Protein AF-A0A4Y9ZXG6-F1 (afdb_monomer)

Nearest PDB structures (foldseek):
  8fbe-assembly2_B  TM=2.455E-01  e=4.669E+00  Clostridium botulinum E1 str. 'BoNT E Beluga'

Mean predicted aligned error: 10.68 Å

Organism: NCBI:txid135208

Structure (mmCIF, N/CA/C/O backbone):
data_AF-A0A4Y9ZXG6-F1
#
_e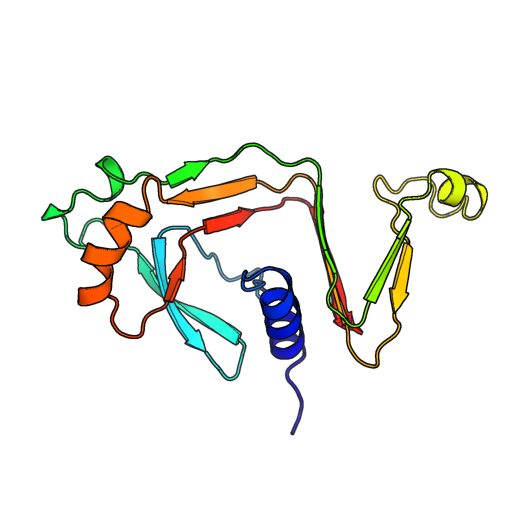ntry.id   AF-A0A4Y9ZXG6-F1
#
loop_
_atom_site.group_PDB
_atom_site.id
_atom_site.type_symbol
_atom_site.label_atom_id
_atom_site.label_alt_id
_atom_site.label_comp_id
_atom_site.label_asym_id
_atom_site.label_entity_id
_atom_site.label_seq_id
_atom_site.pdbx_PDB_ins_code
_atom_site.Cartn_x
_atom_site.Cartn_y
_atom_site.Cartn_z
_atom_site.occupancy
_atom_site.B_iso_or_equiv
_atom_site.auth_seq_id
_atom_site.auth_comp_id
_atom_site.auth_asym_id
_atom_site.auth_atom_id
_atom_site.pdbx_PDB_model_num
ATOM 1 N N . MET A 1 1 ? -25.912 -16.477 4.166 1.00 36.09 1 MET A N 1
ATOM 2 C CA . MET A 1 1 ? -24.619 -16.144 3.534 1.00 36.09 1 MET A CA 1
ATOM 3 C C . MET A 1 1 ? -23.811 -15.413 4.592 1.00 36.09 1 MET A C 1
ATOM 5 O O . MET A 1 1 ? -24.224 -14.326 4.970 1.00 36.09 1 MET A O 1
ATOM 9 N N . LYS A 1 2 ? -22.802 -16.059 5.197 1.00 39.19 2 LYS A N 1
ATOM 10 C CA . LYS A 1 2 ? -21.949 -15.387 6.190 1.00 39.19 2 LYS A CA 1
ATOM 11 C C . LYS A 1 2 ? -21.209 -14.272 5.459 1.00 39.19 2 LYS A C 1
ATOM 13 O O . LYS A 1 2 ? -20.601 -14.529 4.424 1.00 39.19 2 LYS A O 1
ATOM 18 N N . VAL A 1 3 ? -21.384 -13.048 5.934 1.00 48.50 3 VAL A N 1
ATOM 19 C CA . VAL A 1 3 ? -20.573 -11.917 5.500 1.00 48.50 3 VAL A CA 1
ATOM 20 C C . VAL A 1 3 ? -19.182 -12.169 6.077 1.00 48.50 3 VAL A C 1
ATOM 22 O O . VAL A 1 3 ? -19.079 -12.561 7.233 1.00 48.50 3 VAL A O 1
ATOM 25 N N . ASP A 1 4 ? -18.158 -12.085 5.237 1.00 65.88 4 ASP A N 1
ATOM 26 C CA . ASP A 1 4 ? -16.767 -12.187 5.668 1.00 65.88 4 ASP A CA 1
ATOM 27 C C . ASP A 1 4 ? -16.386 -10.841 6.295 1.00 65.88 4 ASP A C 1
ATOM 29 O O . ASP A 1 4 ? -16.409 -9.822 5.597 1.00 65.88 4 ASP A O 1
ATOM 33 N N . ASP A 1 5 ? -16.135 -10.830 7.605 1.00 66.62 5 ASP A N 1
ATOM 34 C CA . ASP A 1 5 ? -15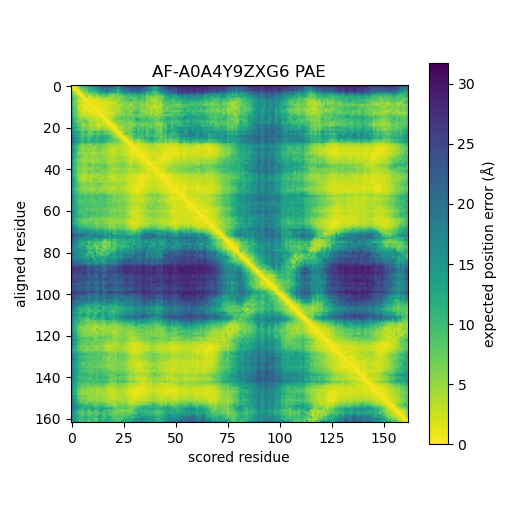.827 -9.621 8.383 1.00 66.62 5 ASP A CA 1
ATOM 35 C C . ASP A 1 5 ? -14.593 -8.898 7.795 1.00 66.62 5 ASP A C 1
ATOM 37 O O . ASP A 1 5 ? -14.599 -7.683 7.596 1.00 66.62 5 ASP A O 1
ATOM 41 N N . GLY A 1 6 ? -13.600 -9.652 7.296 1.00 68.56 6 GLY A N 1
ATOM 42 C CA . GLY A 1 6 ? -12.430 -9.079 6.621 1.00 68.56 6 GLY A CA 1
ATOM 43 C C . GLY A 1 6 ? -12.789 -8.280 5.362 1.00 68.56 6 GLY A C 1
ATOM 44 O O . GLY A 1 6 ? -12.233 -7.210 5.114 1.00 68.56 6 GLY A O 1
ATOM 45 N N . ARG A 1 7 ? -13.780 -8.733 4.585 1.00 73.38 7 ARG A N 1
ATOM 46 C CA . ARG A 1 7 ? -14.236 -8.017 3.382 1.00 73.38 7 ARG A CA 1
ATOM 47 C C . ARG A 1 7 ? -14.939 -6.706 3.722 1.00 73.38 7 ARG A C 1
ATOM 49 O O . ARG A 1 7 ? -14.722 -5.709 3.040 1.00 73.38 7 ARG A O 1
ATOM 56 N N . VAL A 1 8 ? -15.773 -6.704 4.763 1.00 73.38 8 VAL A N 1
ATOM 57 C CA . VAL A 1 8 ? -16.479 -5.494 5.217 1.00 73.38 8 VAL A CA 1
ATOM 58 C C . VAL A 1 8 ? -15.481 -4.443 5.687 1.00 73.38 8 VAL A C 1
ATOM 60 O O . VAL A 1 8 ? -15.597 -3.281 5.299 1.00 73.38 8 VAL A O 1
ATOM 63 N N . PHE A 1 9 ? -14.470 -4.855 6.450 1.00 71.44 9 PHE A N 1
ATOM 64 C CA . PHE A 1 9 ? -13.389 -3.975 6.870 1.00 71.44 9 PHE A CA 1
ATOM 65 C C . PHE A 1 9 ? -12.652 -3.339 5.679 1.00 71.44 9 PHE A C 1
ATOM 67 O O . PHE A 1 9 ? -12.504 -2.115 5.630 1.00 71.44 9 PHE A O 1
ATOM 74 N N . VAL A 1 10 ? -12.214 -4.144 4.701 1.00 73.00 10 VAL A N 1
ATOM 75 C CA . VAL A 1 10 ? -11.459 -3.639 3.540 1.00 73.00 10 VAL A CA 1
ATOM 76 C C . VAL A 1 10 ? -12.288 -2.656 2.716 1.00 73.00 10 VAL A C 1
ATOM 78 O O . VAL A 1 10 ? -11.768 -1.606 2.337 1.00 73.00 10 VAL A O 1
ATOM 81 N N . ASP A 1 11 ? -13.569 -2.955 2.490 1.00 76.56 11 ASP A N 1
ATOM 82 C CA . ASP A 1 11 ? -14.480 -2.072 1.757 1.00 76.56 11 ASP A CA 1
ATOM 83 C C . ASP A 1 11 ? -14.646 -0.722 2.491 1.00 76.56 11 ASP A C 1
ATOM 85 O O . ASP A 1 11 ? -14.483 0.336 1.882 1.00 76.56 11 ASP A O 1
ATOM 89 N N . LEU A 1 12 ? -14.870 -0.734 3.813 1.00 74.69 12 LEU A N 1
ATOM 90 C CA . LEU A 1 12 ? -15.034 0.486 4.624 1.00 74.69 12 LEU A CA 1
ATOM 91 C C . LEU A 1 12 ? -13.769 1.360 4.667 1.00 74.69 12 LEU A C 1
ATOM 93 O O . LEU A 1 12 ? -13.854 2.594 4.640 1.00 74.69 12 LEU A O 1
ATOM 97 N N . VAL A 1 13 ? -12.591 0.735 4.733 1.00 74.62 13 VAL A N 1
ATOM 98 C CA . VAL A 1 13 ? -11.301 1.437 4.670 1.00 74.62 13 VAL A CA 1
ATOM 99 C C . VAL A 1 13 ? -11.082 2.035 3.283 1.00 74.62 13 VAL A C 1
ATOM 101 O O . VAL A 1 13 ? -10.701 3.206 3.184 1.00 74.62 13 VAL A O 1
ATOM 104 N N . HIS A 1 14 ? -11.369 1.276 2.223 1.00 75.00 14 HIS A N 1
ATOM 105 C CA . HIS A 1 14 ? -11.182 1.723 0.846 1.00 75.00 14 HIS A CA 1
ATOM 106 C C . HIS A 1 14 ? -12.092 2.893 0.480 1.00 75.00 14 HIS A C 1
ATOM 108 O O . HIS A 1 14 ? -11.612 3.884 -0.067 1.00 75.00 14 HIS A O 1
ATOM 114 N N . GLU A 1 15 ? -13.370 2.837 0.862 1.00 73.69 15 GLU A N 1
ATOM 115 C CA . GLU A 1 15 ? -14.322 3.936 0.656 1.00 73.69 15 GLU A CA 1
ATOM 116 C C . GLU A 1 15 ? -13.869 5.261 1.287 1.00 73.69 15 GLU A C 1
ATOM 118 O O . GLU A 1 15 ? -14.269 6.332 0.829 1.00 73.69 15 GLU A O 1
ATOM 123 N N . THR A 1 16 ? -13.056 5.199 2.344 1.00 65.94 16 THR A N 1
ATOM 124 C CA . THR A 1 16 ? -12.667 6.376 3.131 1.00 65.94 16 THR A CA 1
ATOM 125 C C . THR A 1 16 ? -11.270 6.891 2.781 1.00 65.94 16 THR A C 1
ATOM 127 O O . THR A 1 16 ? -11.032 8.093 2.832 1.00 65.94 16 THR A O 1
ATOM 130 N N . SER A 1 17 ? -10.338 5.996 2.452 1.00 65.38 17 SER A N 1
ATOM 131 C CA . SER A 1 17 ? -8.910 6.318 2.300 1.00 65.38 17 SER A CA 1
ATOM 132 C C . SER A 1 17 ? -8.365 6.127 0.886 1.00 65.38 17 SER A C 1
ATOM 134 O O . SER A 1 17 ? -7.188 6.395 0.654 1.00 65.38 17 SER A O 1
ATOM 136 N N . GLU A 1 18 ? -9.170 5.578 -0.030 1.00 68.75 18 GLU A N 1
ATOM 137 C CA . GLU A 1 18 ? -8.736 5.057 -1.337 1.00 68.75 18 GLU A CA 1
ATOM 138 C C . GLU A 1 18 ? -7.656 3.954 -1.249 1.00 68.75 18 GLU A C 1
ATOM 140 O O . GLU A 1 18 ? -7.212 3.420 -2.267 1.00 68.75 18 GLU A O 1
ATOM 145 N N . CYS A 1 19 ? -7.273 3.539 -0.036 1.00 70.75 19 CYS A N 1
ATOM 146 C CA . CYS A 1 19 ? -6.311 2.480 0.238 1.00 70.75 19 CYS A CA 1
ATOM 147 C C . CYS A 1 19 ? -7.040 1.179 0.577 1.00 70.75 19 CYS A C 1
ATOM 149 O O . CYS A 1 19 ? -8.086 1.186 1.218 1.00 70.75 19 CYS A O 1
ATOM 151 N N . PHE A 1 20 ? -6.476 0.040 0.184 1.00 72.06 20 PHE A N 1
ATOM 152 C CA . PHE A 1 20 ? -6.971 -1.258 0.637 1.00 72.06 20 PHE A CA 1
ATOM 153 C C . PHE A 1 20 ? -6.299 -1.611 1.964 1.00 72.06 20 PHE A C 1
ATOM 155 O O . PHE A 1 20 ? -5.070 -1.629 2.052 1.00 72.06 20 PHE A O 1
ATOM 162 N N . GLY A 1 21 ? -7.095 -1.872 3.002 1.00 67.12 21 GLY A N 1
ATOM 163 C CA . GLY A 1 21 ? -6.570 -2.391 4.262 1.00 67.12 21 GLY A CA 1
ATOM 164 C C . GLY A 1 21 ? -6.054 -3.817 4.072 1.00 67.12 21 GLY A C 1
ATOM 165 O O . GLY A 1 21 ? -6.747 -4.645 3.493 1.00 67.12 21 GLY A O 1
ATOM 166 N N . ASN A 1 22 ? -4.851 -4.129 4.555 1.00 70.31 22 ASN A N 1
ATOM 167 C CA . ASN A 1 22 ? -4.416 -5.522 4.638 1.00 70.31 22 ASN A CA 1
ATOM 168 C C . ASN A 1 22 ? -4.908 -6.118 5.964 1.00 70.31 22 ASN A C 1
ATOM 170 O O . ASN A 1 22 ? -4.399 -5.755 7.024 1.00 70.31 22 ASN A O 1
ATOM 174 N N . TRP A 1 23 ? -5.895 -7.011 5.900 1.00 63.81 23 TRP A N 1
ATOM 175 C CA . TRP A 1 23 ? -6.439 -7.712 7.069 1.00 63.81 23 TRP A CA 1
ATOM 176 C C . TRP A 1 23 ? -5.642 -8.980 7.435 1.00 63.81 23 TRP A C 1
ATOM 178 O O . TRP A 1 23 ? -5.772 -9.497 8.543 1.00 63.81 23 TRP A O 1
ATOM 188 N N . SER A 1 24 ? -4.769 -9.456 6.536 1.00 65.88 24 SER A N 1
ATOM 189 C CA . SER A 1 24 ? -4.002 -10.699 6.684 1.00 65.88 24 SER A CA 1
ATOM 190 C C . SER A 1 24 ? -2.525 -10.398 7.009 1.00 65.88 24 SER A C 1
ATOM 192 O O . SER A 1 24 ? -1.711 -10.210 6.100 1.00 65.88 24 SER A O 1
ATOM 194 N N . PRO A 1 25 ? -2.115 -10.390 8.298 1.00 60.66 25 PRO A N 1
ATOM 195 C CA . PRO A 1 25 ? -0.763 -9.989 8.714 1.00 60.66 25 PRO A CA 1
ATOM 196 C C . PRO A 1 25 ? 0.343 -10.928 8.210 1.00 60.66 25 PRO A C 1
ATOM 198 O O . PRO A 1 25 ? 1.502 -10.529 8.120 1.00 60.66 25 PRO A O 1
ATOM 201 N N . ASN A 1 26 ? -0.007 -12.164 7.842 1.00 62.59 26 ASN A N 1
ATOM 202 C CA . ASN A 1 26 ? 0.935 -13.138 7.286 1.00 62.59 26 ASN A CA 1
ATOM 203 C C . ASN A 1 26 ? 1.287 -12.857 5.818 1.00 62.59 26 ASN A C 1
ATOM 205 O O . ASN A 1 26 ? 2.239 -13.437 5.293 1.00 62.59 26 ASN A O 1
ATOM 209 N N . GLN A 1 27 ? 0.537 -11.985 5.139 1.00 67.81 27 GLN A N 1
ATOM 210 C CA . GLN A 1 27 ? 0.772 -11.678 3.740 1.00 67.81 27 GLN A CA 1
ATOM 211 C C . GLN A 1 27 ? 1.659 -10.436 3.604 1.00 67.81 27 GLN A C 1
ATOM 213 O O . GLN A 1 27 ? 1.229 -9.301 3.809 1.00 67.81 27 GLN A O 1
ATOM 218 N N . SER A 1 28 ? 2.926 -10.659 3.246 1.00 77.50 28 SER A N 1
ATOM 219 C CA . SER A 1 28 ? 3.872 -9.584 2.939 1.00 77.50 28 SER A CA 1
ATOM 220 C C . SER A 1 28 ? 3.556 -8.992 1.565 1.00 77.50 28 SER A C 1
ATOM 222 O O . SER A 1 28 ? 3.915 -9.564 0.537 1.00 77.50 28 SER A O 1
ATOM 224 N N . VAL A 1 29 ? 2.894 -7.837 1.561 1.00 86.62 29 VAL A N 1
ATOM 225 C CA . VAL A 1 29 ? 2.698 -7.002 0.370 1.00 86.62 29 VAL A CA 1
ATOM 226 C C . VAL A 1 29 ? 3.795 -5.940 0.326 1.00 86.62 29 VAL A C 1
ATOM 228 O O . VAL A 1 29 ? 4.123 -5.341 1.352 1.00 86.62 29 VAL A O 1
ATOM 231 N N . LYS A 1 30 ? 4.383 -5.705 -0.848 1.00 91.12 30 LYS A N 1
ATOM 232 C CA . LYS A 1 30 ? 5.433 -4.699 -1.061 1.00 91.12 30 LYS A CA 1
ATOM 233 C C . LYS A 1 30 ? 5.074 -3.751 -2.198 1.00 91.12 30 LYS A C 1
ATOM 235 O O . LYS A 1 30 ? 4.316 -4.087 -3.105 1.00 91.12 30 LYS A O 1
ATOM 240 N N . VAL A 1 31 ? 5.670 -2.560 -2.170 1.00 92.62 31 VAL A N 1
ATOM 241 C CA . VAL A 1 31 ? 5.586 -1.611 -3.286 1.00 92.62 31 VAL A CA 1
ATOM 242 C C . VAL A 1 31 ? 6.115 -2.267 -4.559 1.00 92.62 31 VAL A C 1
ATOM 244 O O . VAL A 1 31 ? 7.189 -2.864 -4.561 1.00 92.62 31 VAL A O 1
ATOM 247 N N . GLY A 1 32 ? 5.352 -2.138 -5.639 1.00 93.25 32 GLY A N 1
ATOM 248 C CA . GLY A 1 32 ? 5.650 -2.733 -6.935 1.00 93.25 32 GLY A CA 1
ATOM 249 C C . GLY A 1 32 ? 5.115 -4.149 -7.129 1.00 93.25 32 GLY A C 1
ATOM 250 O O . GLY A 1 32 ? 5.155 -4.640 -8.255 1.00 93.25 32 GLY A O 1
ATOM 251 N N . ASP A 1 33 ? 4.576 -4.794 -6.092 1.00 94.75 33 ASP A N 1
ATOM 252 C CA . ASP A 1 33 ? 3.871 -6.061 -6.272 1.00 94.75 33 ASP A CA 1
ATOM 253 C C . ASP A 1 33 ? 2.642 -5.857 -7.166 1.00 94.75 33 ASP A C 1
ATOM 255 O O . ASP A 1 33 ? 1.894 -4.885 -7.017 1.00 94.75 33 ASP A O 1
ATOM 259 N N . TYR A 1 34 ? 2.425 -6.780 -8.098 1.00 94.38 34 TYR A N 1
ATOM 260 C CA . TYR A 1 34 ? 1.232 -6.818 -8.932 1.00 94.38 34 TYR A CA 1
ATOM 261 C C . TYR A 1 34 ? 0.524 -8.164 -8.813 1.00 94.38 34 TYR A C 1
ATOM 263 O O . TYR A 1 34 ? 1.128 -9.189 -8.491 1.00 94.38 34 TYR A O 1
ATOM 271 N N . GLY A 1 35 ? -0.782 -8.153 -9.059 1.00 93.00 35 GLY A N 1
ATOM 272 C CA . GLY A 1 35 ? -1.614 -9.329 -8.855 1.00 93.00 35 GLY A CA 1
ATOM 273 C C . GLY A 1 35 ? -3.094 -9.054 -9.061 1.00 93.00 35 GLY A C 1
ATOM 274 O O . GLY A 1 35 ? -3.470 -8.148 -9.810 1.00 93.00 35 GLY A O 1
ATOM 275 N N . VAL A 1 36 ? -3.944 -9.829 -8.394 1.00 91.25 36 VAL A N 1
ATOM 276 C CA . VAL A 1 36 ? -5.404 -9.713 -8.495 1.00 91.25 36 VAL A CA 1
ATOM 277 C C . VAL A 1 36 ? -6.003 -9.526 -7.109 1.00 91.25 36 VAL A C 1
ATOM 279 O O . VAL A 1 36 ? -5.649 -10.224 -6.169 1.00 91.25 36 VAL A O 1
ATOM 282 N N . LEU A 1 37 ? -6.939 -8.587 -6.980 1.00 85.31 37 LEU A N 1
ATOM 283 C CA . LEU A 1 37 ? -7.743 -8.466 -5.770 1.00 85.31 37 LEU A CA 1
ATOM 284 C C . LEU A 1 37 ? -8.885 -9.488 -5.815 1.00 85.31 37 LEU A C 1
ATOM 286 O O . LEU A 1 37 ? -9.773 -9.406 -6.677 1.00 85.31 37 LEU A O 1
ATOM 290 N N . ASN A 1 38 ? -8.879 -10.445 -4.891 1.00 84.56 38 ASN A N 1
ATOM 291 C CA . ASN A 1 38 ? -9.939 -11.429 -4.776 1.00 84.56 38 ASN A CA 1
ATOM 292 C C . ASN A 1 38 ? -11.218 -10.749 -4.278 1.00 84.56 38 ASN A C 1
ATOM 294 O O . ASN A 1 38 ? -11.336 -10.342 -3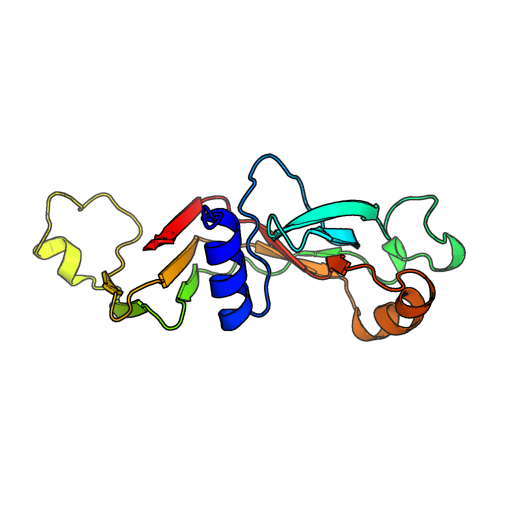.128 1.00 84.56 38 ASN A O 1
ATOM 298 N N . ARG A 1 39 ? -12.228 -10.646 -5.145 1.00 79.69 39 ARG A N 1
ATOM 299 C CA . ARG A 1 39 ? -13.479 -9.934 -4.824 1.00 79.69 39 ARG A CA 1
ATOM 300 C C . ARG A 1 39 ? -14.306 -10.584 -3.711 1.00 79.69 39 ARG A C 1
ATOM 302 O O . ARG A 1 39 ? -15.229 -9.942 -3.210 1.00 79.69 39 ARG A O 1
ATOM 309 N N . LYS A 1 40 ? -14.038 -11.850 -3.375 1.00 78.50 40 LYS A N 1
ATOM 310 C CA . LYS A 1 40 ? -14.765 -12.588 -2.335 1.00 78.50 40 LYS A CA 1
ATOM 311 C C . LYS A 1 40 ? -14.139 -12.417 -0.957 1.00 78.50 40 LYS A C 1
ATOM 313 O O . LYS A 1 40 ? -14.899 -12.285 -0.008 1.00 78.50 40 LYS A O 1
ATOM 318 N N . THR A 1 41 ? -12.811 -12.416 -0.867 1.00 76.44 41 THR A N 1
ATOM 319 C CA . THR A 1 41 ? -12.071 -12.322 0.406 1.00 76.44 41 THR A CA 1
ATOM 320 C C . THR A 1 41 ? -11.495 -10.929 0.662 1.00 76.44 41 THR A C 1
ATOM 322 O O . THR A 1 41 ? -11.072 -10.639 1.770 1.00 76.44 41 THR A O 1
ATOM 325 N N . ALA A 1 42 ? -11.488 -10.060 -0.355 1.00 75.88 42 ALA A N 1
ATOM 326 C CA . ALA A 1 42 ? -10.792 -8.773 -0.365 1.00 75.88 42 ALA A CA 1
ATOM 327 C C . ALA A 1 42 ? -9.265 -8.876 -0.165 1.00 75.88 42 ALA A C 1
ATOM 329 O O . ALA A 1 42 ? -8.605 -7.879 0.116 1.00 75.88 42 ALA A O 1
ATOM 330 N N . GLU A 1 43 ? -8.690 -10.064 -0.372 1.00 82.94 43 GLU A N 1
ATOM 331 C CA . GLU A 1 43 ? -7.249 -10.293 -0.279 1.00 82.94 43 GLU A CA 1
ATOM 332 C C . GLU A 1 43 ? -6.547 -10.017 -1.611 1.00 82.94 43 GLU A C 1
ATOM 334 O O . GLU A 1 43 ? -7.073 -10.282 -2.698 1.00 82.94 43 GLU A O 1
ATOM 339 N N . PHE A 1 44 ? -5.332 -9.479 -1.530 1.00 86.44 44 PHE A N 1
ATOM 340 C CA . PHE A 1 44 ? -4.491 -9.229 -2.693 1.0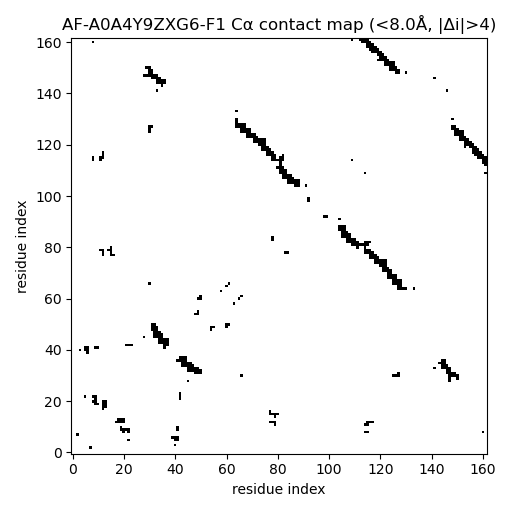0 86.44 44 PHE A CA 1
ATOM 341 C C . PHE A 1 44 ? -3.657 -10.470 -3.020 1.00 86.44 44 PHE A C 1
ATOM 343 O O . PHE A 1 44 ? -2.722 -10.802 -2.304 1.00 86.44 44 PHE A O 1
ATOM 350 N N . GLU A 1 45 ? -3.948 -11.149 -4.123 1.00 90.19 45 GLU A N 1
ATOM 351 C CA . GLU A 1 45 ? -3.204 -12.324 -4.577 1.00 90.19 45 GLU A CA 1
ATOM 352 C C . GLU A 1 45 ? -2.023 -11.883 -5.453 1.00 90.19 45 GLU A C 1
ATOM 354 O O . GLU A 1 45 ? -2.193 -11.540 -6.626 1.00 90.19 45 GLU A O 1
ATOM 359 N N . LYS A 1 46 ? -0.819 -11.856 -4.866 1.00 92.19 46 LYS A N 1
ATOM 360 C CA . LYS A 1 46 ? 0.424 -11.482 -5.556 1.00 92.19 46 LYS A CA 1
ATOM 361 C C . LYS A 1 46 ? 0.779 -12.493 -6.651 1.00 92.19 46 LYS A C 1
ATOM 363 O O . LYS A 1 46 ? 0.858 -13.689 -6.390 1.00 92.19 46 LYS A O 1
ATOM 368 N N . GLU A 1 47 ? 1.109 -11.987 -7.836 1.00 93.62 47 GLU A N 1
ATOM 369 C CA . GLU A 1 47 ? 1.618 -12.778 -8.968 1.00 93.62 47 GLU A CA 1
ATOM 370 C C . GLU A 1 47 ? 3.103 -12.523 -9.248 1.00 93.62 47 GLU A C 1
ATOM 372 O O . GLU A 1 47 ? 3.806 -13.413 -9.715 1.00 93.62 47 GLU A O 1
ATOM 377 N N . GLY A 1 48 ? 3.594 -11.322 -8.939 1.00 94.06 48 GLY A N 1
ATOM 378 C CA . GLY A 1 48 ? 4.993 -10.941 -9.121 1.00 94.06 48 GLY A CA 1
ATOM 379 C C . GLY A 1 48 ? 5.248 -9.509 -8.664 1.00 94.06 48 GLY A C 1
ATOM 380 O O . GLY A 1 48 ? 4.384 -8.891 -8.036 1.00 94.06 48 GLY A O 1
ATOM 381 N N . SER A 1 49 ? 6.427 -8.976 -8.970 1.00 95.62 49 SER A N 1
ATOM 382 C CA . SER A 1 49 ? 6.784 -7.580 -8.727 1.00 95.62 49 SER A CA 1
ATOM 383 C C . SER A 1 49 ? 7.360 -6.926 -9.975 1.00 95.62 49 SER A C 1
ATOM 385 O O . SER A 1 49 ? 8.095 -7.541 -10.744 1.00 95.62 49 SER A O 1
ATOM 387 N N . ILE A 1 50 ? 7.074 -5.637 -10.164 1.00 95.31 50 ILE A N 1
ATOM 388 C CA . ILE A 1 50 ? 7.704 -4.842 -11.226 1.00 95.31 50 ILE A CA 1
ATOM 389 C C . ILE A 1 50 ? 9.199 -4.587 -10.971 1.00 95.31 50 ILE A C 1
ATOM 391 O O . ILE A 1 50 ? 9.889 -4.057 -11.836 1.00 95.31 50 ILE A O 1
ATOM 395 N N . TYR A 1 51 ? 9.679 -4.908 -9.768 1.00 95.00 51 TYR A N 1
ATOM 396 C CA . TYR A 1 51 ? 11.084 -4.805 -9.380 1.00 95.00 51 TYR A CA 1
ATOM 397 C C . TYR A 1 51 ? 11.825 -6.147 -9.457 1.00 95.00 51 TYR A C 1
ATOM 399 O O . TYR A 1 51 ? 13.018 -6.185 -9.155 1.00 95.00 51 TYR A O 1
ATOM 407 N N . ASP A 1 52 ? 11.153 -7.234 -9.852 1.00 94.19 52 ASP A N 1
ATOM 408 C CA . ASP A 1 52 ? 11.817 -8.517 -10.083 1.00 94.19 52 ASP A CA 1
ATOM 409 C C . ASP A 1 52 ? 12.809 -8.389 -11.251 1.00 94.19 52 ASP A C 1
ATOM 411 O O . ASP A 1 52 ? 12.547 -7.686 -12.227 1.00 94.19 52 ASP A O 1
ATOM 415 N N . ALA A 1 53 ? 13.953 -9.077 -11.168 1.00 90.38 53 ALA A N 1
ATOM 416 C CA . ALA A 1 53 ? 15.044 -8.930 -12.140 1.00 90.38 53 ALA A CA 1
ATOM 417 C C . ALA A 1 53 ? 14.616 -9.266 -13.582 1.00 90.38 53 ALA A C 1
ATOM 419 O O . ALA A 1 53 ? 15.070 -8.635 -14.537 1.00 90.38 53 ALA A O 1
ATOM 420 N N . ASP A 1 54 ? 13.704 -10.228 -13.716 1.00 91.19 54 ASP A N 1
ATOM 421 C CA . ASP A 1 54 ? 13.182 -10.700 -14.998 1.00 91.19 54 ASP A CA 1
ATOM 422 C C . ASP A 1 54 ? 12.022 -9.831 -15.514 1.00 91.19 54 ASP A C 1
ATOM 424 O O . ASP A 1 54 ? 11.599 -9.950 -16.670 1.00 91.19 54 ASP A O 1
ATOM 428 N N . PHE A 1 55 ? 11.491 -8.929 -14.681 1.00 90.44 55 PHE A N 1
ATOM 429 C CA . PHE A 1 55 ? 10.400 -8.052 -15.070 1.00 90.44 55 PHE A CA 1
ATOM 430 C C . PHE A 1 55 ? 10.931 -6.892 -15.912 1.00 90.44 55 PHE A C 1
ATOM 432 O O . PHE A 1 55 ? 11.319 -5.840 -15.408 1.00 90.44 55 PHE A O 1
ATOM 439 N N . ARG A 1 56 ? 10.891 -7.080 -17.234 1.00 88.31 56 ARG A N 1
ATOM 440 C CA . ARG A 1 56 ? 11.119 -6.020 -18.234 1.00 88.31 56 ARG A CA 1
ATOM 441 C C . ARG A 1 56 ? 12.406 -5.228 -17.963 1.00 88.31 56 ARG A C 1
ATOM 443 O O . ARG A 1 56 ? 12.347 -4.016 -17.717 1.00 88.31 56 ARG A O 1
ATOM 450 N N . PRO A 1 57 ? 13.572 -5.898 -18.013 1.00 90.12 57 PRO A N 1
ATOM 451 C CA . PRO A 1 57 ? 14.861 -5.292 -17.685 1.00 90.12 57 PRO A CA 1
ATOM 452 C C . PRO A 1 57 ? 15.170 -4.039 -18.519 1.00 90.12 57 PRO A C 1
ATOM 454 O O . PRO A 1 57 ? 15.879 -3.144 -18.055 1.00 90.12 57 PRO A O 1
ATOM 457 N N . GLU A 1 58 ? 14.598 -3.915 -19.719 1.00 90.06 58 GLU A N 1
ATOM 458 C CA . GLU A 1 58 ? 14.750 -2.745 -20.583 1.00 90.06 58 GLU A CA 1
ATOM 459 C C . GLU A 1 58 ? 14.176 -1.447 -19.990 1.00 90.06 58 GLU A C 1
ATOM 461 O O . GLU A 1 58 ? 14.640 -0.364 -20.340 1.00 90.06 58 GLU A O 1
ATOM 466 N N . LEU A 1 59 ? 13.199 -1.530 -19.077 1.00 87.19 59 LEU A N 1
ATOM 467 C CA . LEU A 1 59 ? 12.606 -0.357 -18.424 1.00 87.19 59 LEU A CA 1
ATOM 468 C C . LEU A 1 59 ? 13.473 0.174 -17.273 1.00 87.19 59 LEU A C 1
ATOM 470 O O . LEU A 1 59 ? 13.272 1.308 -16.831 1.00 87.19 59 LEU A O 1
ATOM 474 N N . GLN A 1 60 ? 14.422 -0.636 -16.783 1.00 91.19 60 GLN A N 1
ATOM 475 C CA . GLN A 1 60 ? 15.306 -0.320 -15.654 1.00 91.19 60 GLN A CA 1
ATOM 476 C C . GLN A 1 60 ? 14.541 0.290 -14.462 1.00 91.19 60 GLN A C 1
ATOM 478 O O . GLN A 1 60 ? 14.966 1.292 -13.882 1.00 91.19 60 GLN A O 1
ATOM 483 N N . ILE A 1 61 ? 13.390 -0.299 -14.106 1.00 91.75 61 ILE A N 1
ATOM 484 C CA . ILE A 1 61 ? 12.418 0.279 -13.158 1.00 91.75 61 ILE A CA 1
ATOM 485 C C . ILE A 1 61 ? 13.072 0.603 -11.813 1.00 91.75 61 ILE A C 1
ATOM 487 O O . ILE A 1 61 ? 12.904 1.709 -11.313 1.00 91.75 61 ILE A O 1
ATOM 491 N N . GLY A 1 62 ? 13.886 -0.304 -11.265 1.00 91.00 62 GLY A N 1
ATOM 492 C CA . GLY A 1 62 ? 14.585 -0.072 -9.995 1.00 91.00 62 GLY A CA 1
ATOM 493 C C . GLY A 1 62 ? 15.508 1.153 -9.997 1.00 91.00 62 GLY A C 1
ATOM 494 O O . GLY A 1 62 ? 15.670 1.792 -8.963 1.00 91.00 62 GLY A O 1
ATOM 495 N N . LYS A 1 63 ? 16.078 1.512 -11.153 1.00 91.62 63 LYS A N 1
ATOM 496 C CA . LYS A 1 63 ? 16.963 2.675 -11.305 1.00 91.62 63 LYS A CA 1
ATOM 497 C C . LYS A 1 63 ? 16.186 3.958 -11.598 1.00 91.62 63 LYS A C 1
ATOM 499 O O . LYS A 1 63 ? 16.503 5.002 -11.040 1.00 91.62 63 LYS A O 1
ATOM 504 N N . ASN A 1 64 ? 15.199 3.882 -12.488 1.00 92.06 64 ASN A N 1
ATOM 505 C CA . ASN A 1 64 ? 14.468 5.052 -12.984 1.00 92.06 64 ASN A CA 1
ATOM 506 C C . ASN A 1 64 ? 13.306 5.463 -12.067 1.00 92.06 64 ASN A C 1
ATOM 508 O O . ASN A 1 64 ? 12.927 6.629 -12.029 1.00 92.06 64 ASN A O 1
ATOM 512 N N . HIS A 1 65 ? 12.743 4.498 -11.342 1.00 93.56 65 HIS A N 1
ATOM 513 C CA . HIS A 1 65 ? 11.563 4.642 -10.494 1.00 93.56 65 HIS A CA 1
ATOM 514 C C . HIS A 1 65 ? 11.758 3.881 -9.172 1.00 93.56 65 HIS A C 1
ATOM 516 O O . HIS A 1 65 ? 11.002 2.945 -8.884 1.00 93.56 65 HIS A O 1
ATOM 522 N N . PRO A 1 66 ? 12.784 4.219 -8.369 1.00 94.25 66 PRO A N 1
ATOM 523 C CA . PRO A 1 66 ? 13.035 3.526 -7.112 1.00 94.25 66 PRO A CA 1
ATOM 524 C C . PRO A 1 66 ? 11.865 3.706 -6.136 1.00 94.25 66 PRO A C 1
ATOM 526 O O . PRO A 1 66 ? 11.037 4.614 -6.262 1.00 94.25 66 PRO A O 1
ATOM 529 N N . VAL A 1 67 ? 11.798 2.826 -5.140 1.00 95.00 67 VAL A N 1
ATOM 530 C CA . VAL A 1 67 ? 10.869 2.990 -4.021 1.00 95.00 67 VAL A CA 1
ATOM 531 C C . VAL A 1 67 ? 11.420 4.071 -3.098 1.00 95.00 67 VAL A C 1
ATOM 533 O O . VAL A 1 67 ? 12.548 3.970 -2.621 1.00 95.00 67 VAL A O 1
ATOM 536 N N . LEU A 1 68 ? 10.620 5.102 -2.851 1.00 91.81 68 LEU A N 1
ATOM 537 C CA . LEU A 1 68 ? 10.921 6.148 -1.888 1.00 91.81 68 LEU A CA 1
ATOM 538 C C . LEU A 1 68 ? 10.313 5.811 -0.542 1.00 91.81 68 LEU A C 1
ATOM 540 O O . LEU A 1 68 ? 9.153 5.406 -0.455 1.00 91.81 68 LEU A O 1
ATOM 544 N N . GLU A 1 69 ? 11.100 6.059 0.491 1.00 89.31 69 GLU A N 1
ATOM 545 C CA . GLU A 1 69 ? 10.655 6.081 1.871 1.00 89.31 69 GLU A CA 1
ATOM 546 C C . GLU A 1 69 ? 10.161 7.494 2.202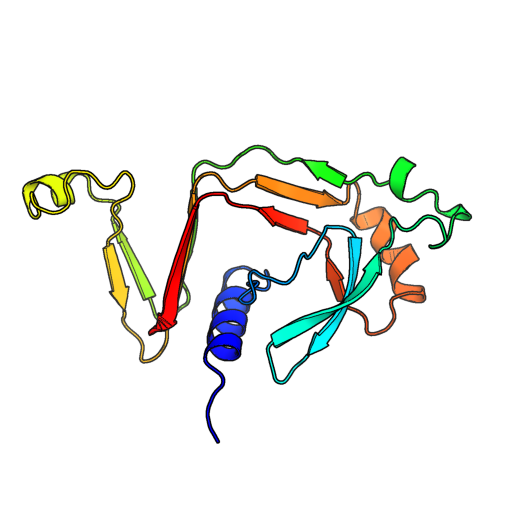 1.00 89.31 69 GLU A C 1
ATOM 548 O O . GLU A 1 69 ? 10.893 8.478 2.067 1.00 89.31 69 GLU A O 1
ATOM 553 N N . GLY A 1 70 ? 8.887 7.600 2.566 1.00 79.50 70 GLY A N 1
ATOM 554 C CA . GLY A 1 70 ? 8.278 8.826 3.057 1.00 79.50 70 GLY A CA 1
ATOM 555 C C . GLY A 1 70 ? 8.722 9.146 4.483 1.00 79.50 70 GLY A C 1
ATOM 556 O O . GLY A 1 70 ? 9.262 8.303 5.202 1.00 79.50 70 GLY A O 1
ATOM 557 N N . ALA A 1 71 ? 8.471 10.383 4.909 1.00 72.81 71 ALA A N 1
ATOM 558 C CA . ALA A 1 71 ? 8.663 10.749 6.304 1.00 72.81 71 ALA A CA 1
ATOM 559 C C . ALA A 1 71 ? 7.718 9.932 7.198 1.00 72.81 71 ALA A C 1
ATOM 561 O O . ALA A 1 71 ? 6.601 9.598 6.805 1.00 72.81 71 ALA A O 1
ATOM 562 N N . THR A 1 72 ? 8.165 9.632 8.414 1.00 67.19 72 THR A N 1
ATOM 563 C CA . THR A 1 72 ? 7.286 9.070 9.438 1.00 67.19 72 THR A CA 1
ATOM 564 C C . THR A 1 72 ? 6.252 10.127 9.812 1.00 67.19 72 THR A C 1
ATOM 566 O O . THR A 1 72 ? 6.607 11.162 10.382 1.00 67.19 72 THR A O 1
ATOM 569 N N . GLU A 1 73 ? 4.984 9.882 9.501 1.00 61.97 73 GLU A N 1
ATOM 570 C CA . GLU A 1 73 ? 3.901 10.758 9.949 1.00 61.97 73 GLU A CA 1
ATOM 571 C C . GLU A 1 73 ? 3.629 10.516 11.435 1.00 61.97 73 GLU A C 1
ATOM 573 O O . GLU A 1 73 ? 3.866 9.424 11.933 1.00 61.97 73 GLU A O 1
ATOM 578 N N . GLY A 1 74 ? 3.152 11.513 12.185 1.00 58.91 74 GLY A N 1
ATOM 579 C CA . GLY A 1 74 ? 2.892 11.337 13.620 1.00 58.91 74 GLY A CA 1
ATOM 580 C C . GLY A 1 74 ? 1.841 10.253 13.892 1.00 58.91 74 GLY A C 1
ATOM 581 O O . GLY A 1 74 ? 2.089 9.304 14.641 1.00 58.91 74 GLY A O 1
ATOM 582 N N . GLN A 1 75 ? 0.671 10.388 13.268 1.00 61.31 75 GLN A N 1
ATOM 583 C CA . GLN A 1 75 ? -0.466 9.474 13.368 1.00 61.31 75 GLN A CA 1
ATOM 584 C C . GLN A 1 75 ? -1.274 9.548 12.068 1.00 61.31 75 GLN A C 1
ATOM 586 O O . GLN A 1 75 ? -1.441 10.637 11.523 1.00 61.31 75 GLN A O 1
ATOM 591 N N . TYR A 1 76 ? -1.805 8.415 11.607 1.00 63.62 76 TYR A N 1
ATOM 592 C CA . TYR A 1 76 ? -2.720 8.346 10.465 1.00 63.62 76 TYR A CA 1
ATOM 593 C C . TYR A 1 76 ? -3.972 7.580 10.881 1.00 63.62 76 TYR A C 1
ATOM 595 O O . TYR A 1 76 ? -3.887 6.437 11.335 1.00 63.62 76 TYR A O 1
ATOM 603 N N . ILE A 1 77 ? -5.132 8.226 10.779 1.00 62.25 77 ILE A N 1
ATOM 604 C CA . ILE A 1 77 ? -6.397 7.693 11.287 1.00 62.25 77 ILE A CA 1
ATOM 605 C C . ILE A 1 77 ? -7.409 7.669 10.154 1.00 62.25 77 ILE A C 1
ATOM 607 O O . ILE A 1 77 ? -7.704 8.700 9.554 1.00 62.25 77 ILE A O 1
ATOM 611 N N . ILE A 1 78 ? -7.982 6.497 9.912 1.00 62.16 78 ILE A N 1
ATOM 612 C CA . ILE A 1 78 ? -9.077 6.302 8.967 1.00 62.16 78 ILE A CA 1
ATOM 613 C C . ILE A 1 78 ? -10.323 5.983 9.788 1.00 62.16 78 ILE A C 1
ATOM 615 O O . ILE A 1 78 ? -10.345 5.008 10.541 1.00 62.16 78 ILE A O 1
ATOM 619 N N . VAL A 1 79 ? -11.359 6.809 9.653 1.00 58.28 79 VAL A N 1
ATOM 620 C CA . VAL A 1 79 ? -12.656 6.615 10.313 1.00 58.28 79 VAL A CA 1
ATOM 621 C C . VAL A 1 79 ? -13.725 6.518 9.238 1.00 58.28 79 VAL A C 1
ATOM 623 O O . VAL A 1 79 ? -14.010 7.501 8.558 1.00 58.28 79 VAL A O 1
ATOM 626 N N . SER A 1 80 ? -14.304 5.331 9.070 1.00 62.84 80 SER A N 1
ATOM 627 C CA . SER A 1 80 ? -15.379 5.126 8.093 1.00 62.84 80 SER A CA 1
ATOM 628 C C . SER A 1 80 ? -16.663 5.876 8.472 1.00 62.84 80 SER A C 1
ATOM 630 O O . SER A 1 80 ? -16.879 6.220 9.633 1.00 62.84 80 SER A O 1
ATOM 632 N N . ARG A 1 81 ? -17.564 6.078 7.499 1.00 56.25 81 ARG A N 1
ATOM 633 C CA . ARG A 1 81 ? -18.800 6.881 7.634 1.00 56.25 81 ARG A CA 1
ATOM 634 C C . ARG A 1 81 ? -19.752 6.467 8.773 1.00 56.25 81 ARG A C 1
ATOM 636 O O . ARG A 1 81 ? -20.608 7.265 9.143 1.00 56.25 81 ARG A O 1
ATOM 643 N N . GLY A 1 82 ? -19.635 5.251 9.315 1.00 49.16 82 GLY A N 1
ATOM 644 C CA . GLY A 1 82 ? -20.425 4.769 10.461 1.00 49.16 82 GLY A CA 1
A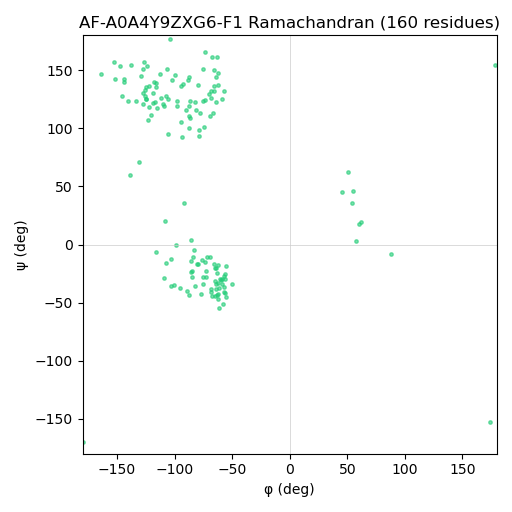TOM 645 C C . GLY A 1 82 ? -19.882 5.176 11.836 1.00 49.16 82 GLY A C 1
ATOM 646 O O . GLY A 1 82 ? -20.524 4.899 12.852 1.00 49.16 82 GLY A O 1
ATOM 647 N N . CYS A 1 83 ? -18.724 5.835 11.867 1.00 49.75 83 CYS A N 1
ATOM 648 C CA . CYS A 1 83 ? -18.053 6.298 13.071 1.00 49.75 83 CYS A CA 1
ATOM 649 C C . CYS A 1 83 ? -17.722 7.795 12.957 1.00 49.75 83 CYS A C 1
ATOM 651 O O . CYS A 1 83 ? -17.464 8.318 11.876 1.00 49.75 83 CYS A O 1
ATOM 653 N N . SER A 1 84 ? -17.674 8.488 14.089 1.00 51.09 84 SER A N 1
ATOM 654 C CA . SER A 1 84 ? -17.123 9.838 14.206 1.00 51.09 84 SER A CA 1
ATOM 655 C C . SER A 1 84 ? -16.065 9.863 15.304 1.00 51.09 84 SER A C 1
ATOM 657 O O . SER A 1 84 ? -16.292 9.352 16.403 1.00 51.09 84 SER A O 1
ATOM 659 N N . ALA A 1 85 ? -14.908 10.463 15.023 1.00 52.34 85 ALA A N 1
ATOM 660 C CA . ALA A 1 85 ? -13.925 10.774 16.057 1.00 52.34 85 ALA A CA 1
ATOM 661 C C . ALA A 1 85 ? -14.434 11.966 16.879 1.00 52.34 85 ALA A C 1
ATOM 663 O O . ALA A 1 85 ? -14.771 13.000 16.308 1.00 52.34 85 ALA A O 1
ATOM 664 N N . GLU A 1 86 ? -14.538 11.812 18.199 1.00 48.84 86 GLU A N 1
ATOM 665 C CA . GLU A 1 86 ? -15.140 12.839 19.062 1.00 48.84 86 GLU A CA 1
ATOM 666 C C . GLU A 1 86 ? -14.102 13.781 19.676 1.00 48.84 86 GLU A C 1
ATOM 668 O O . GLU A 1 86 ? -14.386 14.965 19.799 1.00 48.84 86 GLU A O 1
ATOM 673 N N . ALA A 1 87 ? -12.923 13.271 20.051 1.00 50.19 87 ALA A N 1
ATOM 674 C CA . ALA A 1 87 ? -11.741 14.037 20.468 1.00 50.19 87 ALA A CA 1
ATOM 675 C C . ALA A 1 87 ? -10.591 13.087 20.867 1.00 50.19 87 ALA A C 1
ATOM 677 O O . ALA A 1 87 ? -10.833 11.960 21.312 1.00 50.19 87 ALA A O 1
ATOM 678 N N . PHE A 1 88 ? -9.352 13.578 20.756 1.00 52.03 88 PHE A N 1
ATOM 679 C CA . PHE A 1 88 ? -8.190 13.096 21.513 1.00 52.03 88 PHE A CA 1
ATOM 680 C C . PHE A 1 88 ? -8.081 13.976 22.752 1.00 52.03 88 PHE A C 1
ATOM 682 O O . PHE A 1 88 ? -7.552 15.082 22.683 1.00 52.03 88 PHE A O 1
ATOM 689 N N . ASP A 1 89 ? -8.696 13.541 23.844 1.00 48.09 89 ASP A N 1
ATOM 690 C CA . ASP A 1 89 ? -8.905 14.403 25.000 1.00 48.09 89 ASP A CA 1
ATOM 691 C C . ASP A 1 89 ? -7.825 14.156 26.058 1.00 48.09 89 ASP A C 1
ATOM 693 O O . ASP A 1 89 ? -7.697 13.044 26.581 1.00 48.09 89 ASP A O 1
ATOM 697 N N . ALA A 1 90 ? -7.045 15.190 26.377 1.00 44.91 90 ALA A N 1
ATOM 698 C CA . ALA A 1 90 ? -6.135 15.157 27.519 1.00 44.91 90 ALA A CA 1
ATOM 699 C C . ALA A 1 90 ? -6.917 14.929 28.833 1.00 44.91 90 ALA A C 1
ATOM 701 O O . ALA A 1 90 ? -6.421 14.205 29.705 1.00 44.91 90 ALA A O 1
ATOM 702 N N . ASP A 1 91 ? -8.174 15.401 28.908 1.00 51.88 91 ASP A N 1
ATOM 703 C CA . ASP A 1 91 ? -9.086 15.228 30.052 1.00 51.88 91 ASP A CA 1
ATOM 704 C C . ASP A 1 91 ? -9.614 13.790 30.202 1.00 51.88 91 ASP A C 1
ATOM 706 O O . ASP A 1 91 ? -10.200 13.437 31.229 1.00 51.88 91 ASP A O 1
ATOM 710 N N . PHE A 1 92 ? -9.410 12.909 29.212 1.00 53.09 92 PHE A N 1
ATOM 711 C CA . PHE A 1 92 ? -9.780 11.493 29.346 1.00 53.09 92 PHE A CA 1
ATOM 712 C C . PHE A 1 92 ? -8.999 10.821 30.484 1.00 53.09 92 PHE A C 1
ATOM 714 O O . PHE A 1 92 ? -9.519 9.954 31.183 1.00 53.09 92 PHE A O 1
ATOM 721 N N . SER A 1 93 ? -7.756 11.262 30.694 1.00 50.00 93 SER A N 1
ATOM 722 C CA . SER A 1 93 ? -6.865 10.761 31.743 1.00 50.00 93 SER A CA 1
ATOM 723 C C . SER A 1 93 ? -7.385 11.051 33.152 1.00 50.00 93 SER A C 1
ATOM 725 O O . SER A 1 93 ? -7.178 10.234 34.041 1.00 50.00 93 SER A O 1
ATOM 727 N N . GLU A 1 94 ? -8.065 12.185 33.350 1.00 53.16 94 GLU A N 1
ATOM 728 C CA . GLU A 1 94 ? -8.639 12.561 34.650 1.00 53.16 94 GLU A CA 1
ATOM 729 C C . GLU A 1 94 ? -9.908 11.768 34.978 1.00 53.16 94 GLU A C 1
ATOM 731 O O . GLU A 1 94 ? -10.159 11.455 36.140 1.00 53.16 94 GLU A O 1
ATOM 736 N N . LYS A 1 95 ? -10.709 11.422 33.962 1.00 55.69 95 LYS A N 1
ATOM 737 C CA . LYS A 1 95 ? -11.980 10.697 34.141 1.00 55.69 95 LYS A CA 1
ATOM 738 C C . LYS A 1 95 ? -11.813 9.177 34.212 1.00 55.69 95 LYS A C 1
ATOM 740 O O . LYS A 1 95 ? -12.680 8.515 34.774 1.00 55.69 95 LYS A O 1
ATOM 745 N N . HIS A 1 96 ? -10.719 8.651 33.661 1.00 55.00 96 HIS A N 1
ATOM 746 C CA . HIS A 1 96 ? -10.402 7.221 33.603 1.00 55.00 96 HIS A CA 1
ATOM 747 C C . HIS A 1 96 ? -8.962 6.948 34.079 1.00 55.00 96 HIS A C 1
ATOM 749 O O . HIS A 1 96 ? -8.082 6.634 33.263 1.00 55.00 96 HIS A O 1
ATOM 755 N N . PRO A 1 97 ? -8.690 7.093 35.392 1.00 54.69 97 PRO A N 1
ATOM 756 C CA . PRO A 1 97 ? -7.364 6.889 35.976 1.00 54.69 97 PRO A CA 1
ATOM 757 C C . PRO A 1 97 ? -6.827 5.449 35.815 1.00 54.69 97 PRO A C 1
ATOM 759 O O . PRO A 1 97 ? -5.628 5.209 35.918 1.00 54.69 97 PRO A O 1
ATOM 762 N N . GLU A 1 98 ? -7.686 4.478 35.511 1.00 51.38 98 GLU A N 1
ATOM 763 C CA . GLU A 1 98 ? -7.325 3.092 35.194 1.00 51.38 98 GLU A CA 1
ATOM 764 C C . GLU A 1 98 ? -6.680 2.913 33.803 1.00 51.38 98 GLU A C 1
ATOM 766 O O . GLU A 1 98 ? -6.057 1.887 33.540 1.00 51.38 98 GLU A O 1
ATOM 771 N N . ILE A 1 99 ? -6.786 3.915 32.920 1.00 49.97 99 ILE A N 1
ATOM 772 C CA . ILE A 1 99 ? -6.271 3.905 31.533 1.00 49.97 99 ILE A CA 1
ATOM 773 C C . ILE A 1 99 ? -5.040 4.835 31.410 1.00 49.97 99 ILE A C 1
ATOM 775 O O . ILE A 1 99 ? -4.679 5.320 30.336 1.00 49.97 99 ILE A O 1
ATOM 779 N N . VAL A 1 100 ? -4.387 5.158 32.531 1.00 46.47 100 VAL A N 1
ATOM 780 C CA . VAL A 1 100 ? -3.360 6.215 32.610 1.00 46.47 100 VAL A CA 1
ATOM 781 C C . VAL A 1 100 ? -2.106 5.915 31.789 1.00 46.47 100 VAL A C 1
ATOM 783 O O . VAL A 1 100 ? -1.569 6.847 31.193 1.00 46.47 100 VAL A O 1
ATOM 786 N N . ASP A 1 101 ? -1.727 4.646 31.630 1.00 47.56 101 ASP A N 1
ATOM 787 C CA . ASP A 1 101 ? -0.491 4.251 30.933 1.00 47.56 101 ASP A CA 1
ATOM 788 C C . ASP A 1 101 ? -0.608 4.110 29.402 1.00 47.56 101 ASP A C 1
ATOM 790 O O . ASP A 1 101 ? 0.357 3.737 28.731 1.00 47.56 101 ASP A O 1
ATOM 794 N N . SER A 1 102 ? -1.755 4.425 28.787 1.00 46.84 102 SER A N 1
ATOM 795 C CA . SER A 1 102 ? -1.874 4.355 27.323 1.00 46.84 102 SER A CA 1
ATOM 796 C C . SER A 1 102 ? -1.325 5.619 26.647 1.00 46.84 102 SER A C 1
ATOM 798 O O . SER A 1 102 ? -1.845 6.717 26.862 1.00 46.84 102 SER A O 1
ATOM 800 N N . THR A 1 103 ? -0.347 5.469 25.748 1.00 48.94 103 THR A N 1
ATOM 801 C CA . THR A 1 103 ? 0.238 6.578 24.963 1.00 48.94 103 THR A CA 1
ATOM 802 C C . THR A 1 103 ? -0.762 7.242 24.005 1.00 48.94 103 THR A C 1
ATOM 804 O O . THR A 1 103 ? -0.541 8.373 23.579 1.00 48.94 103 THR A O 1
ATOM 807 N N . ILE A 1 104 ? -1.862 6.564 23.652 1.00 55.28 104 ILE A N 1
ATOM 808 C CA . ILE A 1 104 ? -2.887 7.077 22.736 1.00 55.28 104 ILE A CA 1
ATOM 809 C C . ILE A 1 104 ? -4.275 6.827 23.311 1.00 55.28 104 ILE A C 1
ATOM 811 O O . ILE A 1 104 ? -4.646 5.687 23.575 1.00 55.28 104 ILE A O 1
ATOM 815 N N . LYS A 1 105 ? -5.041 7.910 23.461 1.00 62.06 105 LYS A N 1
ATOM 816 C CA . LYS A 1 105 ? -6.412 7.919 23.979 1.00 62.06 105 LYS A CA 1
ATOM 817 C C . LYS A 1 105 ? -7.309 8.562 22.933 1.00 62.06 105 LYS A C 1
ATOM 819 O O . LYS A 1 105 ? -7.224 9.764 22.712 1.00 62.06 105 LYS A O 1
ATOM 824 N N . GLY A 1 106 ? -8.124 7.761 22.258 1.00 60.56 106 GLY A N 1
ATOM 825 C CA . GLY A 1 106 ? -9.122 8.255 21.316 1.00 60.56 106 GLY A CA 1
ATOM 826 C C . GLY A 1 106 ? -10.524 7.994 21.844 1.00 60.56 106 GLY A C 1
ATOM 827 O O . GLY A 1 106 ? -10.766 6.992 22.516 1.00 60.56 106 GLY A O 1
ATOM 828 N N . ARG A 1 107 ? -11.458 8.895 21.541 1.00 63.25 107 ARG A N 1
ATOM 829 C CA . ARG A 1 107 ? -12.887 8.643 21.707 1.00 63.25 107 ARG A CA 1
ATOM 830 C C . ARG A 1 107 ? -13.538 8.576 20.339 1.00 63.25 107 ARG A C 1
ATOM 832 O O . ARG A 1 107 ? -13.446 9.516 19.549 1.00 63.25 107 ARG A O 1
ATOM 839 N N . TRP A 1 108 ? -14.248 7.485 20.097 1.00 67.88 108 TRP A N 1
ATOM 840 C CA . TRP A 1 108 ? -15.000 7.279 18.871 1.00 67.88 108 TRP A CA 1
ATOM 841 C C . TRP A 1 108 ? -16.460 7.049 19.220 1.00 67.88 108 TRP A C 1
ATOM 843 O O . TRP A 1 108 ? -16.779 6.315 20.155 1.00 67.88 108 TRP A O 1
ATOM 853 N N . ARG A 1 109 ? -17.353 7.684 18.467 1.00 62.62 109 ARG A N 1
ATOM 854 C CA . ARG A 1 109 ? -18.785 7.420 18.529 1.00 62.62 109 ARG A CA 1
ATOM 855 C C . ARG A 1 109 ? -19.178 6.640 17.293 1.00 62.62 109 ARG A C 1
ATOM 857 O O . ARG A 1 109 ? -18.935 7.081 16.175 1.00 62.62 109 ARG A O 1
ATOM 864 N N . ILE A 1 110 ? -19.802 5.494 17.510 1.00 65.81 110 ILE A N 1
ATOM 865 C CA . ILE A 1 110 ? -20.388 4.686 16.447 1.00 65.81 110 ILE A CA 1
ATOM 866 C C . ILE A 1 110 ? -21.823 5.172 16.287 1.00 65.81 110 ILE A C 1
ATOM 868 O O . ILE A 1 110 ? -22.615 5.117 17.228 1.00 65.81 110 ILE A O 1
ATOM 872 N N . THR A 1 111 ? -22.137 5.728 15.125 1.00 62.94 111 THR A N 1
ATOM 873 C CA . THR A 1 111 ? -23.462 6.282 14.811 1.00 62.94 111 THR A CA 1
ATOM 874 C C . THR A 1 111 ? -24.233 5.396 13.833 1.00 62.94 111 THR A C 1
ATOM 876 O O . THR A 1 111 ? -25.450 5.538 13.706 1.00 62.94 111 THR A O 1
ATOM 879 N N . GLY A 1 112 ? -23.543 4.470 13.156 1.00 62.69 112 GLY A N 1
ATOM 880 C CA . GLY A 1 112 ? -24.111 3.527 12.194 1.00 62.69 112 GLY A CA 1
ATOM 881 C C . GLY A 1 112 ? -24.264 2.095 12.719 1.00 62.69 112 GLY A C 1
ATOM 882 O O . GLY A 1 112 ? -23.861 1.763 13.827 1.00 62.69 112 GLY A O 1
ATOM 883 N N . LYS A 1 113 ? -24.845 1.225 11.878 1.00 65.62 113 LYS A N 1
ATOM 884 C CA . LYS A 1 113 ? -24.943 -0.230 12.125 1.00 65.62 113 LYS A CA 1
ATOM 885 C C . LYS A 1 113 ? -23.660 -0.999 11.802 1.00 65.62 113 LYS A C 1
ATOM 887 O O . LYS A 1 113 ? -23.588 -2.167 12.156 1.00 65.62 113 LYS A O 1
ATOM 892 N N . LYS A 1 114 ? -22.751 -0.383 11.039 1.00 67.75 114 LYS A N 1
ATOM 893 C CA . LYS A 1 114 ? -21.448 -0.929 10.661 1.00 67.75 114 LYS A CA 1
ATOM 894 C C . LYS A 1 114 ? -20.406 0.176 10.610 1.00 67.75 114 LYS A C 1
ATOM 896 O O . LYS A 1 114 ? -20.722 1.256 10.102 1.00 67.75 114 LYS A O 1
ATOM 901 N N . GLY A 1 115 ? -19.193 -0.088 11.079 1.00 68.50 115 GLY A N 1
ATOM 902 C CA . GLY A 1 115 ? -18.101 0.879 11.009 1.00 68.50 115 GLY A CA 1
ATOM 903 C C . GLY A 1 115 ? -16.728 0.260 11.240 1.00 68.50 115 GLY A C 1
ATOM 904 O O . GLY A 1 115 ? -16.576 -0.668 12.021 1.00 68.50 115 GLY A O 1
ATOM 905 N N . ALA A 1 116 ? -15.724 0.815 10.569 1.00 70.25 116 ALA A N 1
ATOM 906 C CA . ALA A 1 116 ? -14.313 0.510 10.750 1.00 70.25 116 ALA A CA 1
ATOM 907 C C . ALA A 1 116 ? -13.541 1.753 11.212 1.00 70.25 116 ALA A C 1
ATOM 909 O O . ALA A 1 116 ? -13.777 2.871 10.725 1.00 70.25 116 ALA A O 1
ATOM 910 N N . ILE A 1 117 ? -12.609 1.539 12.139 1.00 71.31 117 ILE A N 1
ATOM 911 C CA . ILE A 1 117 ? -11.606 2.515 12.569 1.00 71.31 117 ILE A CA 1
ATOM 912 C C . ILE A 1 117 ? -10.230 1.870 12.424 1.00 71.31 117 ILE A C 1
ATOM 914 O O . ILE A 1 117 ? -9.990 0.785 12.954 1.00 71.31 117 ILE A O 1
ATOM 918 N N . VAL A 1 118 ? -9.329 2.567 11.733 1.00 73.56 118 VAL A N 1
ATOM 919 C CA . VAL A 1 118 ? -7.915 2.200 11.621 1.00 73.56 118 VAL A CA 1
ATOM 920 C C . VAL A 1 118 ? -7.089 3.323 12.214 1.00 73.56 118 VAL A C 1
ATOM 922 O O . VAL A 1 118 ? -7.172 4.463 11.761 1.00 73.56 118 VAL A O 1
ATOM 925 N N . VAL A 1 119 ? -6.281 2.996 13.215 1.00 73.38 119 VAL A N 1
ATOM 926 C CA . VAL A 1 119 ? -5.302 3.921 13.791 1.00 73.38 119 VAL A CA 1
ATOM 927 C C . VAL A 1 119 ? -3.916 3.368 13.513 1.00 73.38 119 VAL A C 1
ATOM 929 O O . VAL A 1 119 ? -3.579 2.283 13.985 1.00 73.38 119 VAL A O 1
ATOM 932 N N . LEU A 1 120 ? -3.115 4.117 12.761 1.00 73.88 120 LEU A N 1
ATOM 933 C CA . LEU A 1 120 ? -1.702 3.845 12.536 1.00 73.88 120 LEU A CA 1
ATOM 934 C C . LEU A 1 120 ? -0.866 4.873 13.302 1.00 73.88 120 LEU A C 1
ATOM 936 O O . LEU A 1 120 ? -1.066 6.083 13.175 1.00 73.88 120 LEU A O 1
ATOM 940 N N . ILE A 1 121 ? 0.082 4.393 14.099 1.00 70.94 121 ILE A N 1
ATOM 941 C CA . ILE A 1 121 ? 0.922 5.214 14.970 1.00 70.94 121 ILE A CA 1
ATOM 942 C C . ILE A 1 121 ? 2.331 5.237 14.410 1.00 70.94 121 ILE A C 1
ATOM 944 O O . ILE A 1 121 ? 2.992 4.201 14.345 1.00 70.94 121 ILE A O 1
ATOM 948 N N . LYS A 1 122 ? 2.822 6.428 14.068 1.00 74.44 122 LYS A N 1
ATOM 949 C CA . LYS A 1 122 ? 4.107 6.573 13.382 1.00 74.44 122 LYS A CA 1
ATOM 950 C C . LYS A 1 122 ? 4.189 5.747 12.088 1.00 74.44 122 LYS A C 1
ATOM 952 O O . LYS A 1 122 ? 5.187 5.041 11.900 1.00 74.44 122 LYS A O 1
ATOM 957 N N . PRO A 1 123 ? 3.157 5.766 11.217 1.00 81.44 123 PRO A N 1
ATOM 958 C CA . PRO A 1 123 ? 3.233 5.032 9.971 1.00 81.44 123 PRO A CA 1
ATOM 959 C C . PRO A 1 123 ? 4.317 5.624 9.082 1.00 81.44 123 PRO A C 1
ATOM 961 O O . PRO A 1 123 ? 4.603 6.824 9.094 1.00 81.44 123 PRO A O 1
ATOM 964 N N . LYS A 1 124 ? 4.898 4.748 8.280 1.00 84.38 124 LYS A N 1
ATOM 965 C CA . LYS A 1 124 ? 5.893 5.090 7.283 1.00 84.38 124 LYS A CA 1
ATOM 966 C C . LYS A 1 124 ? 5.395 4.632 5.925 1.00 84.38 124 LYS A C 1
ATOM 968 O O . LYS A 1 124 ? 5.161 3.437 5.720 1.00 84.38 124 LYS A O 1
ATOM 973 N N . GLU A 1 125 ? 5.211 5.592 5.027 1.00 88.31 125 GLU A N 1
ATOM 974 C CA . GLU A 1 125 ? 4.827 5.322 3.646 1.00 88.31 125 GLU A CA 1
ATOM 975 C C . GLU A 1 125 ? 6.050 4.884 2.835 1.00 88.31 125 GLU A C 1
ATOM 977 O O . GLU A 1 125 ? 7.115 5.493 2.914 1.00 88.31 125 GLU A O 1
ATOM 982 N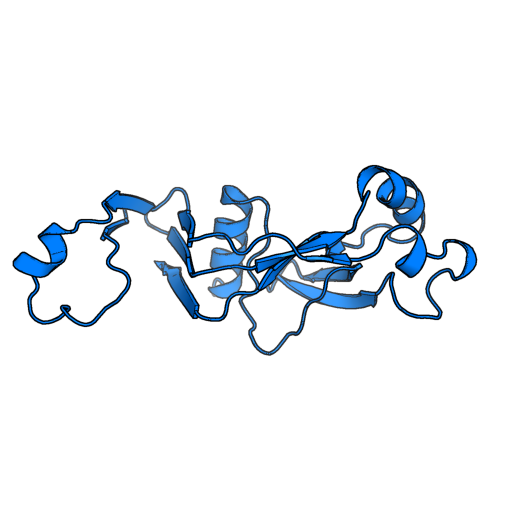 N . PHE A 1 126 ? 5.883 3.868 2.000 1.00 90.31 126 PHE A N 1
ATOM 983 C CA . PHE A 1 126 ? 6.785 3.567 0.897 1.00 90.31 126 PHE A CA 1
ATOM 984 C C . PHE A 1 126 ? 6.013 3.726 -0.407 1.00 90.31 126 PHE A C 1
ATOM 986 O O . PHE A 1 126 ? 4.889 3.238 -0.504 1.00 90.31 126 PHE A O 1
ATOM 993 N N . ARG A 1 127 ? 6.590 4.376 -1.423 1.00 91.94 127 ARG A N 1
ATOM 994 C CA . ARG A 1 127 ? 5.896 4.645 -2.697 1.00 91.94 127 ARG A CA 1
ATOM 995 C C . ARG A 1 127 ? 6.822 4.638 -3.904 1.00 91.94 127 ARG A C 1
ATOM 997 O O . ARG A 1 127 ? 7.998 4.961 -3.793 1.00 91.94 127 ARG A O 1
ATOM 1004 N N . ILE A 1 128 ? 6.279 4.328 -5.077 1.00 92.50 128 ILE A N 1
ATOM 1005 C CA . ILE A 1 128 ? 7.027 4.384 -6.343 1.00 92.50 128 ILE A CA 1
ATOM 1006 C C . ILE A 1 128 ? 7.358 5.845 -6.695 1.00 92.50 128 ILE A C 1
ATOM 1008 O O . ILE A 1 128 ? 6.452 6.682 -6.799 1.00 92.50 128 ILE A O 1
ATOM 1012 N N . GLN A 1 129 ? 8.637 6.148 -6.940 1.00 92.06 129 GLN A N 1
ATOM 1013 C CA . GLN A 1 129 ? 9.058 7.443 -7.476 1.00 92.06 129 GLN A CA 1
ATOM 1014 C C . GLN A 1 129 ? 8.540 7.654 -8.902 1.00 92.06 129 GLN A C 1
ATOM 1016 O O . GLN A 1 129 ? 8.622 6.769 -9.752 1.00 92.06 129 GLN A O 1
ATOM 1021 N N . ASP A 1 130 ? 8.042 8.858 -9.189 1.00 89.19 130 ASP A N 1
ATOM 1022 C CA . ASP A 1 130 ? 7.594 9.253 -10.528 1.00 89.19 130 ASP A CA 1
ATOM 1023 C C . ASP A 1 130 ? 6.565 8.291 -11.149 1.00 89.19 130 ASP A C 1
ATOM 1025 O O . ASP A 1 130 ? 6.531 8.092 -12.366 1.00 89.19 130 ASP A O 1
ATOM 1029 N N . LYS A 1 131 ? 5.675 7.722 -10.318 1.00 88.81 131 LYS A N 1
ATOM 1030 C CA . LYS A 1 131 ? 4.646 6.763 -10.756 1.00 88.81 131 LYS A CA 1
ATOM 1031 C C . LYS A 1 131 ? 3.830 7.248 -11.960 1.00 88.81 131 LYS A C 1
ATOM 1033 O O . LYS A 1 131 ? 3.489 6.448 -12.819 1.00 88.81 131 LYS A O 1
ATOM 1038 N N . GLY A 1 132 ? 3.576 8.554 -12.080 1.00 87.81 132 GLY A N 1
ATOM 1039 C CA . GLY A 1 132 ? 2.850 9.132 -13.218 1.00 87.81 132 GLY A CA 1
ATOM 1040 C C . GLY A 1 132 ? 3.529 8.912 -14.576 1.00 87.81 132 GLY A C 1
ATOM 1041 O O . GLY A 1 132 ? 2.836 8.787 -15.581 1.00 87.81 132 GLY A O 1
ATOM 1042 N N . LYS A 1 133 ? 4.864 8.805 -14.611 1.00 89.75 133 LYS A N 1
ATOM 1043 C CA . LYS A 1 133 ? 5.621 8.474 -15.828 1.00 89.75 133 LYS A CA 1
ATOM 1044 C C . LYS A 1 133 ? 5.647 6.969 -16.083 1.00 89.75 133 LYS A C 1
ATOM 1046 O O . LYS A 1 133 ? 5.573 6.552 -17.229 1.00 89.75 133 LYS A O 1
ATOM 1051 N N . LEU A 1 134 ? 5.710 6.159 -15.026 1.00 90.62 134 LEU A N 1
ATOM 1052 C CA . LEU A 1 134 ? 5.810 4.702 -15.127 1.00 90.62 134 LEU A CA 1
ATOM 1053 C C . LEU A 1 134 ? 4.475 4.021 -15.479 1.00 90.62 134 LEU A C 1
ATOM 1055 O O . LEU A 1 134 ? 4.441 3.111 -16.308 1.00 90.62 134 LEU A O 1
ATOM 1059 N N . LEU A 1 135 ? 3.369 4.450 -14.863 1.00 90.00 135 LEU A N 1
ATOM 1060 C CA . LEU A 1 135 ? 2.057 3.797 -14.979 1.00 90.00 135 LEU A CA 1
ATOM 1061 C C . LEU A 1 135 ? 1.555 3.644 -16.428 1.00 90.00 135 LEU A C 1
ATOM 1063 O O . LEU A 1 135 ? 1.072 2.555 -16.753 1.00 90.00 135 LEU A O 1
ATOM 1067 N N . PRO A 1 136 ? 1.696 4.640 -17.328 1.00 90.31 136 PRO A N 1
ATOM 1068 C CA . PRO A 1 136 ? 1.326 4.474 -18.732 1.00 90.31 136 PRO A CA 1
ATOM 1069 C C . PRO A 1 136 ? 2.053 3.305 -19.407 1.00 90.31 136 PRO A C 1
ATOM 1071 O O . PRO A 1 136 ? 1.417 2.526 -20.117 1.00 90.31 136 PRO A O 1
ATOM 1074 N N . HIS A 1 137 ? 3.349 3.120 -19.132 1.00 89.12 137 HIS A N 1
ATOM 1075 C CA . HIS A 1 137 ? 4.131 2.012 -19.685 1.00 89.12 137 HIS A CA 1
ATOM 1076 C C . HIS A 1 137 ? 3.696 0.659 -19.117 1.00 89.12 137 HIS A C 1
ATOM 1078 O O . HIS A 1 137 ? 3.626 -0.322 -19.854 1.00 89.12 137 HIS A O 1
ATOM 1084 N N . LEU A 1 138 ? 3.354 0.601 -17.828 1.00 90.12 138 LEU A N 1
ATOM 1085 C CA . LEU A 1 138 ? 2.925 -0.638 -17.174 1.00 90.12 138 LEU A CA 1
ATOM 1086 C C . LEU A 1 138 ? 1.501 -1.060 -17.542 1.00 90.12 138 LEU A C 1
ATOM 1088 O O . LEU A 1 138 ? 1.211 -2.256 -17.552 1.00 90.12 138 LEU A O 1
ATOM 1092 N N . SER A 1 139 ? 0.623 -0.112 -17.881 1.00 85.75 139 SER A N 1
ATOM 1093 C CA . SER A 1 139 ? -0.794 -0.372 -18.187 1.00 85.75 139 SER A CA 1
ATOM 1094 C C . SER A 1 139 ? -1.009 -1.399 -19.310 1.00 85.75 139 SER A C 1
ATOM 1096 O O . SER A 1 139 ? -1.990 -2.146 -19.305 1.00 85.75 139 SER A O 1
ATOM 1098 N N . LEU A 1 140 ? -0.064 -1.485 -20.252 1.00 85.56 140 LEU A N 1
ATOM 1099 C CA . LEU A 1 140 ? -0.091 -2.441 -21.358 1.00 85.56 140 LEU A CA 1
ATOM 1100 C C . LEU A 1 140 ? 0.211 -3.877 -20.916 1.00 85.56 140 LEU A C 1
ATOM 1102 O O . LEU A 1 140 ? -0.270 -4.814 -21.556 1.00 85.56 140 LEU A O 1
ATOM 1106 N N . PHE A 1 141 ? 0.979 -4.043 -19.839 1.00 87.25 141 PHE A N 1
ATOM 1107 C CA . PHE A 1 141 ? 1.495 -5.331 -19.366 1.00 87.25 141 PHE A CA 1
ATOM 1108 C C . PHE A 1 141 ? 0.717 -5.857 -18.163 1.00 87.25 141 PHE A C 1
ATOM 1110 O O . PHE A 1 141 ? 0.443 -7.048 -18.073 1.00 87.25 141 PHE A O 1
ATOM 1117 N N . LEU A 1 142 ? 0.271 -4.961 -17.287 1.00 89.81 142 LEU A N 1
ATOM 1118 C CA . LEU A 1 142 ? -0.504 -5.278 -16.089 1.00 89.81 142 LEU A CA 1
ATOM 1119 C C . LEU A 1 142 ? -2.017 -5.223 -16.353 1.00 89.81 142 LEU A C 1
ATOM 1121 O O . LEU A 1 142 ? -2.805 -4.796 -15.508 1.00 89.81 142 LEU A O 1
ATOM 1125 N N . LYS A 1 143 ? -2.457 -5.634 -17.549 1.00 86.94 143 LYS A N 1
ATOM 1126 C CA . LYS A 1 143 ? -3.876 -5.578 -17.924 1.00 86.94 143 LYS A CA 1
ATOM 1127 C C . LYS A 1 143 ? -4.715 -6.405 -16.953 1.00 86.94 143 LYS A C 1
ATOM 1129 O O . LYS A 1 143 ? -4.498 -7.604 -16.802 1.00 86.94 143 LYS A O 1
ATOM 1134 N N . ARG A 1 144 ? -5.728 -5.759 -16.362 1.00 85.88 144 ARG A N 1
ATOM 1135 C CA . ARG A 1 144 ? -6.636 -6.348 -15.357 1.00 85.88 144 ARG A CA 1
ATOM 1136 C C . ARG A 1 144 ? -5.930 -6.798 -14.069 1.00 85.88 144 ARG A C 1
ATOM 1138 O O . ARG A 1 144 ? -6.489 -7.612 -13.339 1.00 85.88 144 ARG A O 1
ATOM 1145 N N . LYS A 1 145 ? -4.731 -6.281 -13.798 1.00 90.94 145 LYS A N 1
ATOM 1146 C CA . LYS A 1 145 ? -3.998 -6.502 -12.552 1.00 90.94 145 LYS A CA 1
ATOM 1147 C C . LYS A 1 145 ? -4.024 -5.239 -11.703 1.00 90.94 145 LYS A C 1
ATOM 1149 O O . LYS A 1 145 ? -4.091 -4.125 -12.221 1.00 90.94 145 LYS A O 1
ATOM 1154 N N . CYS A 1 146 ? -3.964 -5.430 -10.398 1.00 89.81 146 CYS A N 1
ATOM 1155 C CA . CYS A 1 146 ? -3.714 -4.372 -9.435 1.00 89.81 146 CYS A CA 1
ATOM 1156 C C . CYS A 1 146 ? -2.200 -4.233 -9.255 1.00 89.81 146 CYS A C 1
ATOM 1158 O O . CYS A 1 146 ? -1.497 -5.241 -9.235 1.00 89.81 146 CYS A O 1
ATOM 1160 N N . LEU A 1 147 ? -1.715 -2.999 -9.122 1.00 92.25 147 LEU A N 1
ATOM 1161 C CA . LEU A 1 147 ? -0.322 -2.685 -8.810 1.00 92.25 147 LEU A CA 1
ATOM 1162 C C . LEU A 1 147 ? -0.274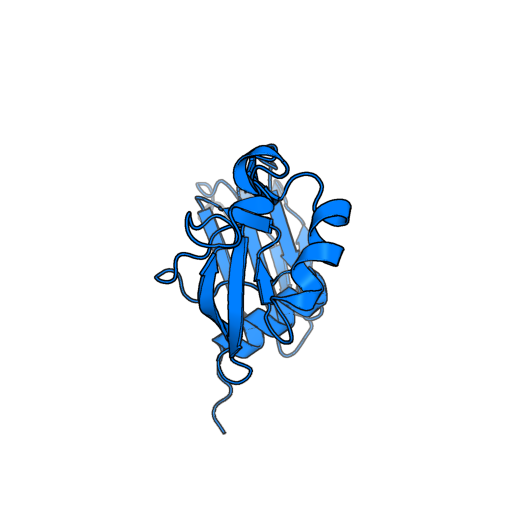 -1.936 -7.482 1.00 92.25 147 LEU A C 1
ATOM 1164 O O . LEU A 1 147 ? -0.966 -0.931 -7.311 1.00 92.25 147 LEU A O 1
ATOM 1168 N N . VAL A 1 148 ? 0.583 -2.383 -6.574 1.00 91.75 148 VAL A N 1
ATOM 1169 C CA . VAL A 1 148 ? 0.814 -1.718 -5.293 1.00 91.75 148 VAL A CA 1
ATOM 1170 C C . VAL A 1 148 ? 1.733 -0.518 -5.517 1.00 91.75 148 VAL A C 1
ATOM 1172 O O . VAL A 1 148 ? 2.950 -0.656 -5.625 1.00 91.75 148 VAL A O 1
ATOM 1175 N N . THR A 1 149 ? 1.160 0.683 -5.620 1.00 90.44 149 THR A N 1
ATOM 1176 C CA . THR A 1 149 ? 1.945 1.909 -5.868 1.00 90.44 149 THR A CA 1
ATOM 1177 C C . THR A 1 149 ? 2.499 2.559 -4.607 1.00 90.44 149 THR A C 1
ATOM 1179 O O . THR A 1 149 ? 3.469 3.317 -4.689 1.00 90.44 149 THR A O 1
ATOM 1182 N N . SER A 1 150 ? 1.872 2.292 -3.465 1.00 89.00 150 SER A N 1
ATOM 1183 C CA . SER A 1 150 ? 2.312 2.734 -2.146 1.00 89.00 150 SER A CA 1
ATOM 1184 C C . SER A 1 150 ? 1.824 1.771 -1.067 1.00 89.00 150 SER A C 1
ATOM 1186 O O . SER A 1 150 ? 0.861 1.032 -1.277 1.00 89.00 150 SER A O 1
ATOM 1188 N N . ILE A 1 151 ? 2.511 1.755 0.073 1.00 88.19 151 ILE A N 1
ATOM 1189 C CA . ILE A 1 151 ? 2.124 0.995 1.262 1.00 88.19 151 ILE A CA 1
ATOM 1190 C C . ILE A 1 151 ? 2.481 1.790 2.513 1.00 88.19 151 ILE A C 1
ATOM 1192 O O . ILE A 1 151 ? 3.540 2.412 2.576 1.00 88.19 151 ILE A O 1
ATOM 1196 N N . PHE A 1 152 ? 1.622 1.727 3.525 1.00 82.69 152 PHE A N 1
ATOM 1197 C CA . PHE A 1 152 ? 1.946 2.199 4.863 1.00 82.69 152 PHE A CA 1
ATOM 1198 C C . PHE A 1 152 ? 2.375 1.010 5.711 1.00 82.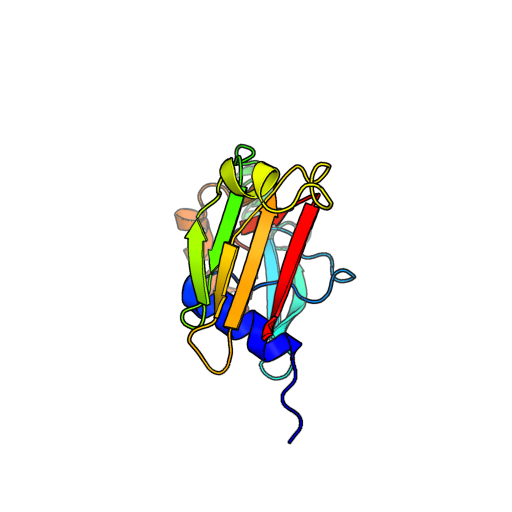69 152 PHE A C 1
ATOM 1200 O O . PHE A 1 152 ? 1.637 0.039 5.865 1.00 82.69 152 PHE A O 1
ATOM 1207 N N . THR A 1 153 ? 3.576 1.089 6.270 1.00 80.94 153 THR A N 1
ATOM 1208 C CA . THR A 1 153 ? 4.033 0.155 7.301 1.00 80.94 153 THR A CA 1
ATOM 1209 C C . THR A 1 153 ? 3.926 0.837 8.649 1.00 80.94 153 THR A C 1
ATOM 1211 O O . THR A 1 153 ? 4.180 2.036 8.769 1.00 80.94 153 THR A O 1
ATOM 1214 N N . CYS A 1 154 ? 3.518 0.092 9.667 1.00 72.12 154 CYS A N 1
ATOM 1215 C CA . CYS A 1 154 ? 3.284 0.664 10.977 1.00 72.12 154 CYS A CA 1
ATOM 1216 C C . CYS A 1 154 ? 3.661 -0.346 12.064 1.00 72.12 154 CYS A C 1
ATOM 1218 O O . CYS A 1 154 ? 3.178 -1.478 12.013 1.00 72.12 154 CYS A O 1
ATOM 1220 N N . PRO A 1 155 ? 4.504 0.027 13.044 1.00 66.12 155 PRO A N 1
ATOM 1221 C CA . PRO A 1 155 ? 4.888 -0.878 14.125 1.00 66.12 155 PRO A CA 1
ATOM 1222 C C . PRO A 1 155 ? 3.758 -1.103 15.139 1.00 66.12 155 PRO A C 1
ATOM 1224 O O . PRO A 1 155 ? 3.770 -2.103 15.848 1.00 66.12 155 PRO A O 1
ATOM 1227 N N . MET A 1 156 ? 2.794 -0.181 15.226 1.00 64.50 156 MET A N 1
ATOM 1228 C CA . MET A 1 156 ? 1.678 -0.264 16.166 1.00 64.50 156 MET A CA 1
ATOM 1229 C C . MET A 1 156 ? 0.393 0.212 15.496 1.00 64.50 156 MET A C 1
ATOM 1231 O O . MET A 1 156 ? 0.325 1.334 14.992 1.00 64.50 156 MET A O 1
ATOM 1235 N N . PHE A 1 157 ? -0.620 -0.646 15.481 1.00 65.56 157 PHE A N 1
ATOM 1236 C CA . PHE A 1 157 ? -1.904 -0.355 14.862 1.00 65.56 157 PHE A CA 1
ATOM 1237 C C . PHE A 1 157 ? -3.053 -0.854 15.739 1.00 65.56 157 PHE A C 1
ATOM 1239 O O . PHE A 1 157 ? -2.883 -1.789 16.522 1.00 65.56 157 PHE A O 1
ATOM 1246 N N . ALA A 1 158 ? -4.219 -0.231 15.598 1.00 66.38 158 ALA A N 1
ATOM 1247 C CA . ALA A 1 158 ? -5.467 -0.704 16.185 1.00 66.38 158 ALA A CA 1
ATOM 1248 C C . ALA A 1 158 ? -6.534 -0.798 15.091 1.00 66.38 158 ALA A C 1
ATOM 1250 O O . ALA A 1 158 ? -6.712 0.152 14.322 1.00 66.38 158 ALA A O 1
ATOM 1251 N N . LEU A 1 159 ? -7.213 -1.947 15.032 1.00 65.88 159 LEU A N 1
ATOM 1252 C CA . LEU A 1 159 ? -8.335 -2.211 14.134 1.00 65.88 159 LEU A CA 1
ATOM 1253 C C . LEU A 1 159 ? -9.575 -2.460 14.984 1.00 65.88 159 LEU A C 1
ATOM 1255 O O . LEU A 1 159 ? -9.575 -3.370 15.812 1.00 65.88 159 LEU A O 1
ATOM 1259 N N . CYS A 1 160 ? -10.618 -1.667 14.768 1.00 62.38 160 CYS A N 1
ATOM 1260 C CA . CYS A 1 160 ? -11.920 -1.893 15.386 1.00 62.38 160 CYS A CA 1
ATOM 1261 C C . CYS A 1 160 ? -12.986 -1.984 14.291 1.00 62.38 160 CYS A C 1
ATOM 1263 O O . CYS A 1 160 ? -13.112 -1.054 13.491 1.00 62.38 160 CYS A O 1
ATOM 1265 N N . GLU A 1 161 ? -13.744 -3.080 14.284 1.00 60.88 161 GLU A N 1
ATOM 1266 C CA . GLU A 1 161 ? -14.925 -3.293 13.443 1.00 60.88 161 GLU A CA 1
ATOM 1267 C C . GLU A 1 161 ? -16.160 -3.437 14.344 1.00 60.88 161 GLU A C 1
ATOM 1269 O O . GLU A 1 161 ? -16.085 -4.058 15.408 1.00 60.88 161 GLU A O 1
ATOM 1274 N N . PHE A 1 162 ? -17.273 -2.828 13.934 1.00 55.47 162 PHE A N 1
ATOM 1275 C CA . PHE A 1 162 ? -18.562 -2.830 14.633 1.00 55.47 162 PHE A CA 1
ATOM 1276 C C . PHE A 1 162 ? -19.695 -3.135 13.662 1.00 55.47 162 PHE A C 1
ATOM 1278 O O . PHE A 1 162 ? -19.570 -2.706 12.488 1.00 55.47 162 PHE A O 1
#

Radius of gyration: 18.72 Å; Cα contacts (8 Å, |Δi|>4): 273; chains: 1; bounding box: 42×31×57 Å

Secondary structure (DSSP, 8-state):
----HHHHHHHHHHHHHSSPP---TT----TTEEEEE-TTT--EEEEEETTSTTS-GGG-HHHHSPEEEEEE-SEEEEE-TTEEEEE--TTHHHH-GGGTT-S---EEEE-SSS-EEEEEES-EEEEETTHHHHHHHHHTTSTT-EE--EEEE-SEEEEEE-

Sequence (162 aa):
MKVDDGRVFVDLVHETSECFGNWSPNQSVKVGDYGVLNRKTAEFEKEGSIYDADFRPELQIGKNHPVLEGATEGQYIIVSRGCSAEAFDADFSEKHPEIVDSTIKGRWRITGKKGAIVVLIKPKEFRIQDKGKLLPHLSLFLKRKCLVTSIFTCPMFALCEF

Solvent-accessible surface area (backbone atoms only — not comparable to full-atom values): 9574 Å² total; per-residue (Å²): 131,86,77,56,66,61,31,55,47,25,52,37,39,25,79,65,66,80,41,77,51,82,84,54,88,86,61,86,80,52,66,38,30,28,26,41,68,38,88,82,61,58,44,75,48,76,75,50,41,57,69,41,80,84,44,59,61,91,66,41,40,65,78,77,35,34,76,40,77,50,72,70,42,77,65,49,77,50,66,13,94,19,37,43,81,75,49,75,51,80,67,51,45,77,79,37,66,90,59,59,88,54,95,73,61,80,42,74,45,75,81,50,91,48,32,33,38,41,41,30,45,47,27,31,40,34,29,48,39,66,45,84,71,49,48,71,70,44,54,77,74,47,66,94,42,48,68,33,56,55,45,74,48,55,93,43,72,49,80,48,78,82

Foldseek 3Di:
DDQQLQLLQQVQQCVFPVDGDDPDPPDDDDAQFKAAQDNRRRDGDTDGGCPPCPNPVVVVQCVPWNKDKDFQDQKDKTKGPQKDWPDQDPCVCVVCVVCNPDPGDTDMDGNDPKIKMKIAGRKMKIFIHPCVVVVVVCCVVSPNMDGRGMDIDGPDMDMDID

pLDDT: mean 74.26, std 15.5, range [36.09, 95.62]